Protein AF-A0A7C3EYD2-F1 (afdb_monomer_lite)

Radius of gyration: 27.9 Å; chains: 1; bounding box: 73×37×92 Å

pLDDT: mean 79.34, std 23.7, range [32.38, 98.56]

Secondary structure (DSSP, 8-state):
----------------------------------------PPPPPTT---B----SSHHHHHHHHHHHHHH-TTSEEEEEEEETTEEEEEEEE--SS-EEEE-TT--GGGSTTTTTTT-EEPPHHHHHHHHHHHHHHHHHSTT--TTTT-EEEEEE--GGGGGG---BPPP------

Foldseek 3Di:
DDDDDDDDDDDDDDDDDDDDDDDDDDDDDDDDDDDDPPVPPPDDDFPDFAWFDWDCDDLQVLLQVLVCVVQNPPQKTKGWDDFPPEIEIEIEGEDDAKEKDWPPPDDQVQKPQNVVVVYDHADPVRNVVQVVSQVSSQVSHPPRDVVSPYIYMYIYYHPVCVVVGRITHGRRHPPDD

Structure (mmCIF, N/CA/C/O backbone):
data_AF-A0A7C3EYD2-F1
#
_entry.id   AF-A0A7C3EYD2-F1
#
loop_
_atom_site.group_PDB
_atom_site.id
_atom_site.type_symbol
_atom_site.label_atom_id
_atom_site.label_alt_id
_atom_site.label_comp_id
_atom_site.label_asym_id
_atom_site.label_entity_id
_atom_site.label_seq_id
_atom_site.pdbx_PDB_ins_code
_atom_site.Cartn_x
_atom_site.Cartn_y
_atom_site.Cartn_z
_atom_site.occupancy
_atom_site.B_iso_or_equiv
_atom_site.auth_seq_id
_atom_site.auth_comp_id
_atom_site.auth_asym_id
_atom_site.auth_atom_id
_atom_site.pdbx_PDB_model_num
ATOM 1 N N . MET A 1 1 ? -44.415 -10.319 -62.194 1.00 42.75 1 MET A N 1
ATOM 2 C CA . MET A 1 1 ? -44.366 -11.455 -61.238 1.00 42.75 1 MET A CA 1
ATOM 3 C C . MET A 1 1 ? -44.624 -10.881 -59.835 1.00 42.75 1 MET A C 1
ATOM 5 O O . MET A 1 1 ? -43.776 -10.142 -59.376 1.00 42.75 1 MET A O 1
ATOM 9 N N . ARG A 1 2 ? -45.836 -10.839 -59.237 1.00 40.09 2 ARG A N 1
ATOM 10 C CA . ARG A 1 2 ? -46.619 -11.899 -58.528 1.00 40.09 2 ARG A CA 1
ATOM 11 C C . ARG A 1 2 ? -45.697 -12.835 -57.716 1.00 40.09 2 ARG A C 1
ATOM 13 O O . ARG A 1 2 ? -44.888 -13.482 -58.356 1.00 40.09 2 ARG A O 1
ATOM 20 N N . ARG A 1 3 ? -45.728 -12.988 -56.377 1.00 38.81 3 ARG A N 1
ATOM 21 C CA . ARG A 1 3 ? -46.730 -12.845 -55.280 1.00 38.81 3 ARG A CA 1
ATOM 22 C C . ARG A 1 3 ? -45.983 -12.493 -53.963 1.00 38.81 3 ARG A C 1
ATOM 24 O O . ARG A 1 3 ? -44.921 -13.045 -53.730 1.00 38.81 3 ARG A O 1
ATOM 31 N N . SER A 1 4 ? -46.399 -11.518 -53.146 1.00 46.38 4 SER A N 1
ATOM 32 C CA . SER A 1 4 ? -47.266 -11.663 -51.950 1.00 46.38 4 SER A CA 1
ATOM 33 C C . SER A 1 4 ? -47.126 -12.982 -51.173 1.00 46.38 4 SER A C 1
ATOM 35 O O . SER A 1 4 ? -47.601 -14.007 -51.653 1.00 46.38 4 SER A O 1
ATOM 37 N N . THR A 1 5 ? -46.609 -12.952 -49.935 1.00 47.50 5 THR A N 1
ATOM 38 C CA . THR A 1 5 ? -47.085 -13.835 -48.847 1.00 47.50 5 THR A 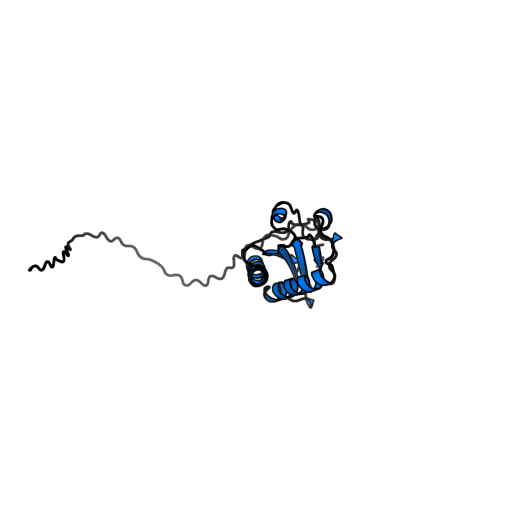CA 1
ATOM 39 C C . THR A 1 5 ? -46.859 -13.189 -47.471 1.00 47.50 5 THR A C 1
ATOM 41 O O . THR A 1 5 ? -45.774 -13.245 -46.905 1.00 47.50 5 THR A O 1
ATOM 44 N N . ARG A 1 6 ? -47.929 -12.600 -46.920 1.00 50.84 6 ARG A N 1
ATOM 45 C CA . ARG A 1 6 ? -48.144 -12.399 -45.475 1.00 50.84 6 ARG A CA 1
ATOM 46 C C . ARG A 1 6 ? -48.476 -13.745 -44.826 1.00 50.84 6 ARG A C 1
ATOM 48 O O . ARG A 1 6 ? -49.322 -14.429 -45.391 1.00 50.84 6 ARG A O 1
ATOM 55 N N . ARG A 1 7 ? -47.975 -14.051 -43.623 1.00 45.97 7 ARG A N 1
ATOM 56 C CA . ARG A 1 7 ? -48.544 -15.016 -42.644 1.00 45.97 7 ARG A CA 1
ATOM 57 C C . ARG A 1 7 ? -47.915 -14.737 -41.269 1.00 45.97 7 ARG A C 1
ATOM 59 O O . ARG A 1 7 ? -46.719 -14.506 -41.238 1.00 45.97 7 ARG A O 1
ATOM 66 N N . LYS A 1 8 ? -48.554 -14.832 -40.104 1.00 38.16 8 LYS A N 1
ATOM 67 C CA . LYS A 1 8 ? -49.921 -14.657 -39.565 1.00 38.16 8 LYS A CA 1
ATOM 68 C C . LYS A 1 8 ? -49.721 -14.879 -38.046 1.00 38.16 8 LYS A C 1
ATOM 70 O O . LYS A 1 8 ? -48.981 -15.788 -37.684 1.00 38.16 8 LYS A O 1
ATOM 75 N N . LEU A 1 9 ? -50.337 -14.058 -37.191 1.00 44.25 9 LEU A N 1
ATOM 76 C CA . LEU A 1 9 ? -50.406 -14.266 -35.735 1.00 44.25 9 LEU A CA 1
ATOM 77 C C . LEU A 1 9 ? -50.974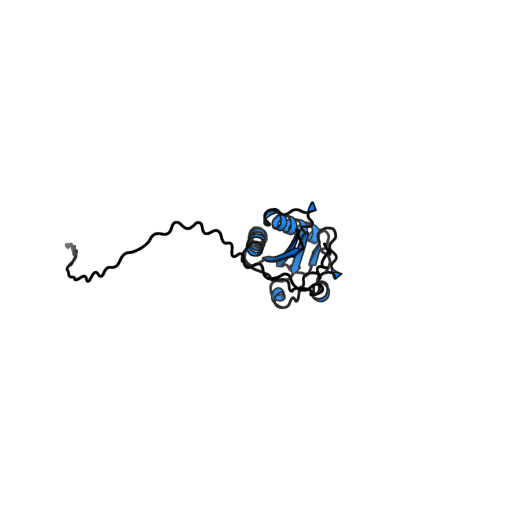 -15.649 -35.390 1.00 44.25 9 LEU A C 1
ATOM 79 O O . LEU A 1 9 ? -51.950 -16.057 -36.018 1.00 44.25 9 LEU A O 1
ATOM 83 N N . ILE A 1 10 ? -50.471 -16.262 -34.315 1.00 49.25 10 ILE A N 1
ATOM 84 C CA . ILE A 1 10 ? -51.274 -17.129 -33.444 1.00 49.25 10 ILE A CA 1
ATOM 85 C C . ILE A 1 10 ? -50.964 -16.764 -31.988 1.00 49.25 10 ILE A C 1
ATOM 87 O O . ILE A 1 10 ? -49.905 -17.075 -31.452 1.00 49.25 10 ILE A O 1
ATOM 91 N N . VAL A 1 11 ? -51.925 -16.069 -31.386 1.00 40.94 11 VAL A N 1
ATOM 92 C CA . VAL A 1 11 ? -52.202 -16.057 -29.950 1.00 40.94 11 VAL A CA 1
ATOM 93 C C . VAL A 1 11 ? -53.040 -17.301 -29.673 1.00 40.94 11 VAL A C 1
ATOM 95 O O . VAL A 1 11 ? -54.019 -17.526 -30.383 1.00 40.94 11 VAL A O 1
ATOM 98 N N . LEU A 1 12 ? -52.706 -18.071 -28.639 1.00 47.50 12 LEU A N 1
ATOM 99 C CA . LEU A 1 12 ? -53.664 -18.954 -27.978 1.00 47.50 12 LEU A CA 1
ATOM 100 C C . LEU A 1 12 ? -53.426 -18.888 -26.471 1.00 47.50 12 LEU A C 1
ATOM 102 O O . LEU A 1 12 ? -52.381 -19.269 -25.952 1.00 47.50 12 LEU A O 1
ATOM 106 N N . ALA A 1 13 ? -54.420 -18.289 -25.828 1.00 43.00 13 ALA A N 1
ATOM 107 C CA . ALA A 1 13 ? -54.658 -18.254 -24.402 1.00 43.00 13 ALA A CA 1
ATOM 108 C C . ALA A 1 13 ? -55.307 -19.569 -23.929 1.00 43.00 13 ALA A C 1
ATOM 110 O O . ALA A 1 13 ? -55.633 -20.422 -24.753 1.00 43.00 13 ALA A O 1
ATOM 111 N N . ALA A 1 14 ? -55.612 -19.593 -22.623 1.00 42.62 14 ALA A N 1
ATOM 112 C CA . ALA A 1 14 ? -56.532 -20.479 -21.896 1.00 42.62 14 ALA A CA 1
ATOM 113 C C . ALA A 1 14 ? -55.869 -21.693 -21.217 1.00 42.62 14 ALA A C 1
ATOM 115 O O . ALA A 1 14 ? -55.075 -22.387 -21.831 1.00 42.62 14 ALA A O 1
ATOM 116 N N . LEU A 1 15 ? -56.177 -22.066 -19.972 1.00 41.88 15 LEU A N 1
ATOM 117 C CA . LEU A 1 15 ? -56.968 -21.493 -18.872 1.00 41.88 15 LEU A CA 1
ATOM 118 C C . LEU A 1 15 ? -56.879 -22.514 -17.719 1.00 41.88 15 LEU A C 1
ATOM 120 O O . LEU A 1 15 ? -56.888 -23.713 -17.979 1.00 41.88 15 LEU A O 1
ATOM 124 N N . GLY A 1 16 ? -56.933 -22.031 -16.476 1.00 35.84 16 GLY A N 1
ATOM 125 C CA . GLY A 1 16 ? -57.398 -22.796 -15.309 1.00 35.84 16 GLY A CA 1
ATOM 126 C C . GLY A 1 16 ? -56.294 -23.466 -14.483 1.00 35.84 16 GLY A C 1
ATOM 127 O O . GLY A 1 16 ? -55.422 -24.126 -15.024 1.00 35.84 16 GLY A O 1
ATOM 128 N N . GLY A 1 17 ? -56.256 -23.355 -13.157 1.00 37.62 17 GLY A N 1
ATOM 129 C CA . GLY A 1 17 ? -57.237 -22.834 -12.205 1.00 37.62 17 GLY A CA 1
ATOM 130 C C . GLY A 1 17 ? -57.131 -23.618 -10.887 1.00 37.62 17 GLY A C 1
ATOM 131 O O . GLY A 1 17 ? -56.738 -24.778 -10.911 1.00 37.62 17 GLY A O 1
ATOM 132 N N . CYS A 1 18 ? -57.524 -22.971 -9.781 1.00 35.56 18 CYS A N 1
ATOM 133 C CA . CYS A 1 18 ? -57.603 -23.453 -8.383 1.00 35.56 18 CYS A CA 1
ATOM 134 C C . CYS A 1 18 ? -56.254 -23.509 -7.634 1.00 35.56 18 CYS A C 1
ATOM 136 O O . CYS A 1 18 ? -55.432 -24.378 -7.880 1.00 35.56 18 CYS A O 1
ATOM 138 N N . ALA A 1 19 ? -55.875 -22.554 -6.776 1.00 47.88 19 ALA A N 1
ATOM 139 C CA . ALA A 1 19 ? -56.541 -21.950 -5.609 1.00 47.88 19 ALA A CA 1
ATOM 140 C C . ALA A 1 19 ? -56.828 -22.949 -4.476 1.00 47.88 19 ALA A C 1
ATOM 142 O O . ALA A 1 19 ? -57.849 -23.626 -4.492 1.00 47.88 19 ALA A O 1
ATOM 143 N N . VAL A 1 20 ? -55.963 -22.946 -3.454 1.00 45.25 20 VAL A N 1
ATOM 144 C CA . VAL A 1 20 ? -56.347 -23.206 -2.060 1.00 45.25 20 VAL A CA 1
ATOM 145 C C . VAL A 1 20 ? -55.616 -22.195 -1.182 1.00 45.25 20 VAL A C 1
ATOM 147 O O . VAL A 1 20 ? -54.389 -22.162 -1.128 1.00 45.25 20 VAL A O 1
ATOM 150 N N . ALA A 1 21 ? -56.403 -21.344 -0.533 1.00 47.03 21 ALA A N 1
ATOM 151 C CA . ALA A 1 21 ? -55.981 -20.421 0.502 1.00 47.03 21 ALA A CA 1
ATOM 152 C C . ALA A 1 21 ? -56.193 -21.073 1.874 1.00 47.03 21 ALA A C 1
ATOM 154 O O . ALA A 1 21 ? -57.284 -21.559 2.156 1.00 47.03 21 ALA A O 1
ATOM 155 N N . VAL A 1 22 ? -55.168 -21.022 2.723 1.00 45.81 22 VAL A N 1
ATOM 156 C CA . VAL A 1 22 ? -55.218 -21.132 4.191 1.00 45.81 22 VAL A CA 1
ATOM 157 C C . VAL A 1 22 ? -54.026 -20.272 4.647 1.00 45.81 22 VAL A C 1
ATOM 159 O O . VAL A 1 22 ? -52.914 -20.523 4.207 1.00 45.81 22 VAL A O 1
ATOM 162 N N . GLY A 1 23 ? -54.115 -19.161 5.372 1.00 37.53 23 GLY A N 1
ATOM 163 C CA . GLY A 1 23 ? -55.089 -18.740 6.364 1.00 37.53 23 GLY A CA 1
ATOM 164 C C . GLY A 1 23 ? -54.504 -18.955 7.760 1.00 37.53 23 GLY A C 1
ATOM 165 O O . GLY A 1 23 ? -54.817 -19.973 8.356 1.00 37.53 23 GLY A O 1
ATOM 166 N N . LEU A 1 24 ? -53.684 -18.029 8.281 1.00 39.88 24 LEU A N 1
ATOM 167 C CA . LEU A 1 24 ? -53.777 -17.589 9.681 1.00 39.88 24 LEU A CA 1
ATOM 168 C C . LEU A 1 24 ? -52.916 -16.349 9.959 1.00 39.88 24 LEU A C 1
ATOM 170 O O . LEU A 1 24 ? -51.768 -16.240 9.539 1.00 39.88 24 LEU A O 1
ATOM 174 N N . ALA A 1 25 ? -53.543 -15.419 10.668 1.00 40.75 25 ALA A N 1
ATOM 175 C CA . ALA A 1 25 ? -53.031 -14.145 11.129 1.00 40.75 25 ALA A CA 1
ATOM 176 C C . ALA A 1 25 ? -52.024 -14.288 12.286 1.00 40.75 25 ALA A C 1
ATOM 178 O O . ALA A 1 25 ? -51.896 -15.365 12.862 1.00 40.75 25 ALA A O 1
ATOM 179 N N . VAL A 1 26 ? -51.436 -13.147 12.677 1.00 38.06 26 VAL A N 1
ATOM 180 C CA . VAL A 1 26 ? -51.342 -12.628 14.061 1.00 38.06 26 VAL A CA 1
ATOM 181 C C . VAL A 1 26 ? -49.974 -11.958 14.338 1.00 38.06 26 VAL A C 1
ATOM 183 O O . VAL A 1 26 ? -48.919 -12.555 14.172 1.00 38.06 26 VAL A O 1
ATOM 186 N N . LEU A 1 27 ? -50.073 -10.713 14.833 1.00 37.78 27 LEU A N 1
ATOM 187 C CA . LEU A 1 27 ? -49.098 -9.875 15.561 1.00 37.78 27 LEU A CA 1
ATOM 188 C C . LEU A 1 27 ? -48.025 -9.086 14.784 1.00 37.78 27 LEU A C 1
ATOM 190 O O . LEU A 1 27 ? -46.965 -9.576 14.414 1.00 37.78 27 LEU A O 1
ATOM 194 N N . LEU A 1 28 ? -48.265 -7.770 14.714 1.00 46.16 28 LEU A N 1
ATOM 195 C CA . LEU A 1 28 ? -47.215 -6.749 14.750 1.00 46.16 28 LEU A CA 1
ATOM 196 C C . LEU A 1 28 ? -46.350 -6.920 16.011 1.00 46.16 28 LEU A C 1
ATOM 198 O O . LEU A 1 28 ? -46.893 -7.108 17.102 1.00 46.16 28 LEU A O 1
ATOM 202 N N . PRO A 1 29 ? -45.046 -6.639 15.894 1.00 38.16 29 PRO A N 1
ATOM 203 C CA . PRO A 1 29 ? -44.422 -5.739 16.852 1.00 38.16 29 PRO A CA 1
ATOM 204 C C . PRO A 1 29 ? -43.712 -4.581 16.144 1.00 38.16 29 PRO A C 1
ATOM 206 O O . PRO A 1 29 ? -42.895 -4.759 15.241 1.00 38.16 29 PRO A O 1
ATOM 209 N N . ARG A 1 30 ? -43.981 -3.365 16.629 1.00 48.81 30 ARG A N 1
ATOM 210 C CA . ARG A 1 30 ? -43.012 -2.268 16.570 1.00 48.81 30 ARG A CA 1
ATOM 211 C C . ARG A 1 30 ? -41.739 -2.739 17.275 1.00 48.81 30 ARG A C 1
ATOM 213 O O . ARG A 1 30 ? -41.791 -3.044 18.461 1.00 48.81 30 ARG A O 1
ATOM 220 N N . GLY A 1 31 ? -40.616 -2.752 16.567 1.00 33.16 31 GLY A N 1
ATOM 221 C CA . GLY A 1 31 ? -39.301 -3.005 17.143 1.00 33.16 31 GLY A CA 1
ATOM 222 C C . GLY A 1 31 ? -38.277 -2.039 16.567 1.00 33.16 31 GLY A C 1
ATOM 223 O O . GLY A 1 31 ? -37.891 -2.156 15.408 1.00 33.16 31 GLY A O 1
ATOM 224 N N . HIS A 1 32 ? -37.834 -1.082 17.382 1.00 48.31 32 HIS A N 1
ATOM 225 C CA . HIS A 1 32 ? -36.489 -0.530 17.250 1.00 48.31 32 HIS A CA 1
ATOM 226 C C . HIS A 1 32 ? -35.490 -1.691 17.329 1.00 48.31 32 HIS A C 1
ATOM 228 O O . HIS A 1 32 ? -35.506 -2.450 18.294 1.00 48.31 32 HIS A O 1
ATOM 234 N N . GLY A 1 33 ? -34.637 -1.820 16.316 1.00 33.97 33 GLY A N 1
ATOM 235 C CA . GLY A 1 33 ? -33.605 -2.849 16.234 1.00 33.97 33 GLY A CA 1
ATOM 236 C C . GLY A 1 33 ? -32.310 -2.257 15.704 1.00 33.97 33 GLY A C 1
ATOM 237 O O . GLY A 1 33 ? -31.951 -2.443 14.547 1.00 33.97 33 GLY A O 1
ATOM 238 N N . GLN A 1 34 ? -31.635 -1.500 16.562 1.00 47.91 34 GLN A N 1
ATOM 239 C CA . GLN A 1 34 ? -30.218 -1.191 16.455 1.00 47.91 34 GLN A CA 1
ATOM 240 C C . GLN A 1 34 ? -29.415 -2.468 16.752 1.00 47.91 34 GLN A C 1
ATOM 242 O O . GLN A 1 34 ? -29.526 -2.997 17.851 1.00 47.91 34 GLN A O 1
ATOM 247 N N . ALA A 1 35 ? -28.622 -2.944 15.791 1.00 34.72 35 ALA A N 1
ATOM 248 C CA . ALA A 1 35 ? -27.383 -3.722 15.964 1.00 34.72 35 ALA A CA 1
ATOM 249 C C . ALA A 1 35 ? -26.866 -4.036 14.543 1.00 34.72 35 ALA A C 1
ATOM 251 O O . ALA A 1 35 ? -27.533 -4.709 13.772 1.00 34.72 35 ALA A O 1
ATOM 252 N N . GLY A 1 36 ? -25.740 -3.509 14.065 1.00 41.75 36 GLY A N 1
ATOM 253 C CA . GLY A 1 36 ? -24.472 -3.494 14.778 1.00 41.75 36 GLY A CA 1
ATOM 254 C C . GLY A 1 36 ? -23.901 -4.909 14.798 1.00 41.75 36 GLY A C 1
ATOM 255 O O . GLY A 1 36 ? -23.898 -5.553 15.835 1.00 41.75 36 GLY A O 1
ATOM 256 N N . SER A 1 37 ? -23.441 -5.409 13.652 1.00 39.56 37 SER A N 1
ATOM 257 C CA . SER A 1 37 ? -22.525 -6.553 13.624 1.00 39.56 37 SER A CA 1
ATOM 258 C C . SER A 1 37 ? -21.425 -6.284 12.604 1.00 39.56 37 SER A C 1
ATOM 260 O O . SER A 1 37 ? -21.241 -6.975 11.606 1.00 39.56 37 SER A O 1
ATOM 262 N N . GLY A 1 38 ? -20.694 -5.195 12.854 1.00 40.03 38 GLY A N 1
ATOM 263 C CA . GLY A 1 38 ? -19.293 -5.161 12.477 1.00 40.03 38 GLY A CA 1
ATOM 264 C C . GLY A 1 38 ? -18.613 -6.207 13.343 1.00 40.03 38 GLY A C 1
ATOM 265 O O . GLY A 1 38 ? -18.371 -5.959 14.521 1.00 40.03 38 GLY A O 1
ATOM 266 N N . SER A 1 39 ? -18.385 -7.393 12.785 1.00 37.50 39 SER A N 1
ATOM 267 C CA . SER A 1 39 ? -17.550 -8.411 13.411 1.00 37.50 39 SER A CA 1
ATOM 268 C C . SER A 1 39 ? -16.116 -7.882 13.407 1.00 37.50 39 SER A C 1
ATOM 270 O O . SER A 1 39 ? -15.316 -8.205 12.532 1.00 37.50 39 SER A O 1
ATOM 272 N N . ALA A 1 40 ? -15.821 -6.977 14.339 1.00 46.53 40 ALA A N 1
ATOM 273 C CA . ALA A 1 40 ? -14.465 -6.616 14.687 1.00 46.53 40 ALA A CA 1
ATOM 274 C C . ALA A 1 40 ? -13.844 -7.882 15.274 1.00 46.53 40 ALA A C 1
ATOM 276 O O . ALA A 1 40 ? -14.275 -8.365 16.322 1.00 46.53 40 ALA A O 1
ATOM 277 N N . LEU A 1 41 ? -12.896 -8.467 14.543 1.00 42.75 41 LEU A N 1
ATOM 278 C CA . LEU A 1 41 ? -12.055 -9.532 15.072 1.00 42.75 41 LEU A CA 1
ATOM 279 C C . LEU A 1 41 ? -11.474 -9.066 16.419 1.00 42.75 41 LEU A C 1
ATOM 281 O O . LEU A 1 41 ? -11.126 -7.885 16.542 1.00 42.75 41 LEU A O 1
ATOM 285 N N . PRO A 1 42 ? -11.408 -9.945 17.436 1.00 48.12 42 PRO A N 1
ATOM 286 C CA . PRO A 1 42 ? -10.798 -9.584 18.706 1.00 48.12 42 PRO A CA 1
ATOM 287 C C . PRO A 1 42 ? -9.362 -9.101 18.457 1.00 48.12 42 PRO A C 1
ATOM 289 O O . PRO A 1 42 ? -8.680 -9.663 17.596 1.00 48.12 42 PRO A O 1
ATOM 292 N N . PRO A 1 43 ? -8.894 -8.065 19.176 1.00 56.47 43 PRO A N 1
ATOM 293 C CA . PRO A 1 43 ? -7.522 -7.605 19.033 1.00 56.47 43 PRO A CA 1
ATOM 294 C C . PRO A 1 43 ? -6.560 -8.751 19.364 1.00 56.47 43 PRO A C 1
ATOM 296 O O . PRO A 1 43 ? -6.754 -9.470 20.349 1.00 56.47 43 PRO A O 1
ATOM 299 N N . SER A 1 44 ? -5.533 -8.921 18.532 1.00 52.28 44 SER A N 1
ATOM 300 C CA . SER A 1 44 ? -4.497 -9.933 18.737 1.00 52.28 44 SER A CA 1
ATOM 301 C C . SER A 1 44 ? -3.807 -9.779 20.104 1.00 52.28 44 SER A C 1
ATOM 303 O O . SER A 1 44 ? -3.658 -8.651 20.589 1.00 52.28 44 SER A O 1
ATOM 305 N N . PRO A 1 45 ? -3.359 -10.886 20.734 1.00 51.75 45 PRO A N 1
ATOM 306 C CA . PRO A 1 45 ? -2.631 -10.835 21.997 1.00 51.75 45 PRO A CA 1
ATOM 307 C C . PRO A 1 45 ? -1.395 -9.923 21.909 1.00 51.75 45 PRO A C 1
ATOM 309 O O . PRO A 1 45 ? -0.717 -9.908 20.874 1.00 51.75 45 PRO A O 1
ATOM 312 N N . PRO A 1 46 ? -1.055 -9.193 22.988 1.00 56.09 46 PRO A N 1
ATOM 313 C CA . PRO A 1 46 ? 0.119 -8.329 23.008 1.00 56.09 46 PRO A CA 1
ATOM 314 C C . PRO A 1 46 ? 1.389 -9.132 22.692 1.00 56.09 46 PRO A C 1
ATOM 316 O O . PRO A 1 46 ? 1.621 -10.199 23.257 1.00 56.09 46 PRO A O 1
ATOM 319 N N . GLY A 1 47 ? 2.207 -8.617 21.772 1.00 58.59 47 GLY A N 1
ATOM 320 C CA . GLY A 1 47 ? 3.460 -9.251 21.338 1.00 58.59 47 GLY A CA 1
ATOM 321 C C . GLY A 1 47 ? 3.366 -10.113 20.072 1.00 58.59 47 GLY A C 1
ATOM 322 O O . GLY A 1 47 ? 4.404 -10.421 19.485 1.00 58.59 47 GLY A O 1
ATOM 323 N N . VAL A 1 48 ? 2.166 -10.457 19.589 1.00 60.62 48 VAL A N 1
ATOM 324 C CA . VAL A 1 48 ? 2.008 -11.207 18.331 1.00 60.62 48 VAL A CA 1
ATOM 325 C C . VAL A 1 48 ? 2.039 -10.251 17.137 1.00 60.62 48 VAL A C 1
ATOM 327 O O . VAL A 1 48 ? 1.264 -9.300 17.060 1.00 60.62 48 VAL A O 1
ATOM 330 N N . ARG A 1 49 ? 2.930 -10.519 16.176 1.00 76.88 49 ARG A N 1
ATOM 331 C CA . ARG A 1 49 ? 2.948 -9.827 14.878 1.00 76.88 49 ARG A CA 1
ATOM 332 C C . ARG A 1 49 ? 1.895 -10.448 13.957 1.00 76.88 49 ARG A C 1
ATOM 334 O O . ARG A 1 49 ? 2.104 -11.535 13.404 1.00 76.88 49 ARG A O 1
ATOM 341 N N . GLU A 1 50 ? 0.757 -9.777 13.812 1.00 86.75 50 GLU A N 1
ATOM 342 C CA . GLU A 1 50 ? -0.339 -10.234 12.953 1.00 86.75 50 GLU A CA 1
ATOM 343 C C . GLU A 1 50 ? 0.043 -10.151 11.470 1.00 86.75 50 GLU A C 1
ATOM 345 O O . GLU A 1 50 ? 0.723 -9.219 11.045 1.00 86.75 50 GLU A O 1
ATOM 350 N N . ALA A 1 51 ? -0.360 -11.144 10.675 1.00 92.44 51 ALA A N 1
ATOM 351 C CA . ALA A 1 51 ? -0.116 -11.130 9.236 1.00 92.44 51 ALA A CA 1
ATOM 352 C C . ALA A 1 51 ? -0.903 -9.998 8.561 1.00 92.44 51 ALA A C 1
ATOM 354 O O . ALA A 1 51 ? -2.047 -9.719 8.920 1.00 92.44 51 ALA A O 1
ATOM 355 N N . MET A 1 52 ? -0.311 -9.357 7.554 1.00 96.12 52 MET A N 1
ATOM 356 C CA . MET A 1 52 ? -1.032 -8.367 6.757 1.00 96.12 52 MET A CA 1
ATOM 357 C C . MET A 1 52 ? -2.108 -9.056 5.912 1.00 96.12 52 MET A C 1
ATOM 359 O O . MET A 1 52 ? -1.808 -9.727 4.928 1.00 96.12 52 MET A O 1
ATOM 363 N N . ALA A 1 53 ? -3.372 -8.882 6.296 1.00 95.00 53 ALA A N 1
ATOM 364 C CA . ALA A 1 53 ? -4.514 -9.401 5.556 1.00 95.00 53 ALA A CA 1
ATOM 365 C C . ALA A 1 53 ? -4.926 -8.425 4.442 1.00 95.00 53 ALA A C 1
ATOM 367 O O . ALA A 1 53 ? -5.689 -7.481 4.669 1.00 95.00 53 ALA A O 1
ATOM 368 N N . PHE A 1 54 ? -4.411 -8.647 3.231 1.00 96.31 54 PHE A N 1
ATOM 369 C CA . PHE A 1 54 ? -4.830 -7.897 2.048 1.00 96.31 54 PHE A CA 1
ATOM 370 C C . PHE A 1 54 ? -6.258 -8.279 1.648 1.00 96.31 54 PHE A C 1
ATOM 372 O O . PHE A 1 54 ? -6.603 -9.459 1.592 1.00 96.31 54 PHE A O 1
ATOM 379 N N . SER A 1 55 ? -7.108 -7.283 1.397 1.00 95.19 55 SER A N 1
ATOM 380 C CA . SER A 1 55 ? -8.539 -7.509 1.178 1.00 95.19 55 SER A CA 1
ATOM 381 C C . SER A 1 55 ? -9.118 -6.580 0.119 1.00 95.19 55 SER A C 1
ATOM 383 O O . SER A 1 55 ? -8.830 -5.387 0.091 1.00 95.19 55 SER A O 1
ATOM 385 N N . SER A 1 56 ? -10.005 -7.128 -0.713 1.00 93.81 56 SER A N 1
ATOM 386 C CA . SER A 1 56 ? -10.814 -6.387 -1.687 1.00 93.81 56 SER A CA 1
ATOM 387 C C . SER A 1 56 ? -12.122 -5.839 -1.101 1.00 93.81 56 SER A C 1
ATOM 389 O O . SER A 1 56 ? -12.932 -5.260 -1.821 1.00 93.81 56 SER A O 1
ATOM 391 N N . ARG A 1 57 ? -12.364 -6.021 0.204 1.00 93.50 57 ARG A N 1
ATOM 392 C CA . ARG A 1 57 ? -13.600 -5.608 0.886 1.00 93.50 57 ARG A CA 1
ATOM 393 C C . ARG A 1 57 ? -13.344 -4.539 1.946 1.00 93.50 57 ARG A C 1
ATOM 395 O O . ARG A 1 57 ? -12.233 -4.384 2.452 1.00 93.50 57 ARG A O 1
ATOM 402 N N . GLY A 1 58 ? -14.412 -3.835 2.323 1.00 92.88 58 GLY A N 1
ATOM 403 C CA . GLY A 1 58 ? -14.379 -2.812 3.368 1.00 92.88 58 GLY A CA 1
ATOM 404 C C . GLY A 1 58 ? -13.418 -1.668 3.040 1.00 92.88 58 GLY A C 1
ATOM 405 O O . GLY A 1 58 ? -13.162 -1.373 1.876 1.00 92.88 58 GLY A O 1
ATOM 406 N N . ALA A 1 59 ? -12.864 -1.033 4.074 1.00 92.81 59 ALA A N 1
ATOM 407 C CA . ALA A 1 59 ? -11.949 0.095 3.902 1.00 92.81 59 ALA A CA 1
ATOM 408 C C . ALA A 1 59 ? -10.650 -0.283 3.159 1.00 92.81 59 ALA A C 1
ATOM 410 O O . ALA A 1 59 ? -10.128 0.533 2.408 1.00 92.81 59 ALA A O 1
ATOM 411 N N . ALA A 1 60 ? -10.166 -1.523 3.302 1.00 96.44 60 ALA A N 1
ATOM 412 C CA . ALA A 1 60 ? -9.032 -2.029 2.525 1.00 96.44 60 ALA A CA 1
ATOM 413 C C . ALA A 1 60 ? -9.348 -2.073 1.025 1.00 96.44 60 ALA A C 1
ATOM 415 O O . ALA A 1 60 ? -8.592 -1.536 0.219 1.00 96.44 60 ALA A O 1
ATOM 416 N N . GLY A 1 61 ? -10.516 -2.610 0.665 1.00 97.19 61 GLY A N 1
ATOM 417 C CA . GLY A 1 61 ? -10.997 -2.620 -0.714 1.00 97.19 61 GLY A CA 1
ATOM 418 C C . GLY A 1 61 ? -11.150 -1.221 -1.310 1.00 97.19 61 GLY A C 1
ATOM 419 O O . GLY A 1 61 ? -10.776 -1.013 -2.457 1.00 97.19 61 GLY A O 1
ATOM 420 N N . LEU A 1 62 ? -11.632 -0.245 -0.530 1.00 97.25 62 LEU A N 1
ATOM 421 C CA . LEU A 1 62 ? -11.738 1.150 -0.980 1.00 97.25 62 LEU A CA 1
ATOM 422 C C . LEU A 1 62 ? -10.367 1.772 -1.277 1.00 97.25 62 LEU A C 1
ATOM 424 O O . LEU A 1 62 ? -10.209 2.446 -2.292 1.00 97.25 62 LEU A O 1
ATOM 428 N N . VAL A 1 63 ? -9.370 1.524 -0.422 1.00 98.31 63 VAL A N 1
ATOM 429 C CA . VAL A 1 63 ? -7.993 1.990 -0.646 1.00 98.31 63 VAL A CA 1
ATOM 430 C C . VAL A 1 63 ? -7.383 1.328 -1.880 1.00 98.31 63 VAL A C 1
ATOM 432 O O . VAL A 1 63 ? -6.802 2.022 -2.712 1.00 98.31 63 VAL A O 1
ATOM 435 N N . ALA A 1 64 ? -7.534 0.007 -2.018 1.00 98.44 64 ALA A N 1
ATOM 436 C CA . ALA A 1 64 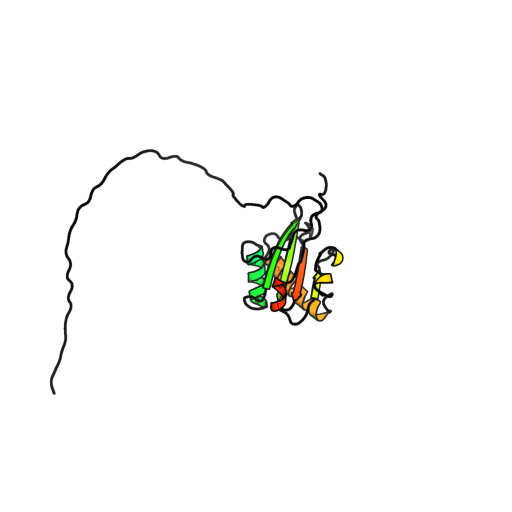? -7.051 -0.727 -3.184 1.00 98.44 64 ALA A CA 1
ATOM 437 C C . ALA A 1 64 ? -7.695 -0.194 -4.474 1.00 98.44 64 ALA A C 1
ATOM 439 O O . ALA A 1 64 ? -6.976 0.193 -5.389 1.00 98.44 64 ALA A O 1
ATOM 440 N N . ALA A 1 65 ? -9.023 -0.051 -4.504 1.00 98.19 65 ALA A N 1
ATOM 441 C CA . ALA A 1 65 ? -9.751 0.477 -5.656 1.00 98.19 65 ALA A CA 1
ATOM 442 C C . ALA A 1 65 ? -9.318 1.906 -6.024 1.00 98.19 65 ALA A C 1
ATOM 444 O O . ALA A 1 65 ? -9.167 2.223 -7.201 1.00 98.19 65 ALA A O 1
ATOM 445 N N . ALA A 1 66 ? -9.072 2.774 -5.037 1.00 98.44 66 ALA A N 1
ATOM 446 C CA . ALA A 1 66 ? -8.579 4.127 -5.291 1.00 98.44 66 ALA A CA 1
ATOM 447 C C . ALA A 1 66 ? -7.177 4.132 -5.922 1.00 98.44 66 ALA A C 1
ATOM 449 O O . ALA A 1 66 ? -6.896 4.954 -6.792 1.00 98.44 66 ALA A O 1
ATOM 450 N N . LEU A 1 67 ? -6.303 3.210 -5.510 1.00 98.56 67 LEU A N 1
ATOM 451 C CA . LEU A 1 67 ? -4.984 3.040 -6.118 1.00 98.56 67 LEU A CA 1
ATOM 452 C C . LEU A 1 67 ? -5.064 2.446 -7.521 1.00 98.56 67 LEU A C 1
ATOM 454 O O . LEU A 1 67 ? -4.332 2.891 -8.399 1.00 98.56 67 LEU A O 1
ATOM 458 N N . GLU A 1 68 ? -5.967 1.499 -7.765 1.00 98.56 68 GLU A N 1
ATOM 459 C CA . GLU A 1 68 ? -6.174 0.910 -9.093 1.00 98.56 68 GLU A CA 1
ATOM 460 C C . GLU A 1 68 ? -6.595 1.948 -10.146 1.00 98.56 68 GLU A C 1
ATOM 462 O O . GLU A 1 68 ? -6.283 1.778 -11.323 1.00 98.56 68 GLU A O 1
ATOM 467 N N . LEU A 1 69 ? -7.219 3.065 -9.748 1.00 98.06 69 LEU A N 1
ATOM 468 C CA . LEU A 1 69 ? -7.472 4.198 -10.652 1.00 98.06 69 LEU A CA 1
ATOM 469 C C . LEU A 1 69 ? -6.184 4.884 -11.140 1.00 98.06 69 LEU A C 1
ATOM 471 O O . LEU A 1 69 ? -6.208 5.575 -12.155 1.00 98.06 69 LEU A O 1
ATOM 475 N N . VAL A 1 70 ? -5.076 4.717 -10.417 1.00 97.31 70 VAL A N 1
ATOM 476 C CA . VAL A 1 70 ? -3.765 5.295 -10.740 1.00 97.31 70 VAL A CA 1
ATOM 477 C C . VAL A 1 70 ? -2.875 4.286 -11.459 1.00 97.31 70 VAL A C 1
ATOM 479 O O . VAL A 1 70 ? -2.197 4.652 -12.415 1.00 97.31 70 VAL A O 1
ATOM 482 N N . VAL A 1 71 ? -2.863 3.030 -11.005 1.00 97.31 71 VAL A N 1
ATOM 483 C CA . VAL A 1 71 ? -1.898 2.011 -11.466 1.00 97.31 71 VAL A CA 1
ATOM 484 C C . VAL A 1 71 ? -2.502 0.921 -12.353 1.00 97.31 71 VAL A C 1
ATOM 486 O O . VAL A 1 71 ? -1.772 0.084 -12.873 1.00 97.31 71 VAL A O 1
ATOM 489 N N . GLY A 1 72 ? -3.820 0.933 -12.556 1.00 97.56 72 GLY A N 1
ATOM 490 C CA . GLY A 1 72 ? -4.550 -0.083 -13.309 1.00 97.56 72 GLY A CA 1
ATOM 491 C C . GLY A 1 72 ? -5.183 -1.159 -12.422 1.00 97.56 72 GLY A C 1
ATOM 492 O O . GLY A 1 72 ? -4.753 -1.422 -11.297 1.00 97.56 72 GLY A O 1
ATOM 493 N N . GLN A 1 73 ? -6.231 -1.800 -12.946 1.00 97.00 73 GLN A N 1
ATOM 494 C CA . GLN A 1 73 ? -6.987 -2.831 -12.229 1.00 97.00 73 GLN A CA 1
ATOM 495 C C . GLN A 1 73 ? -6.137 -4.067 -11.919 1.00 97.00 73 GLN A C 1
ATOM 497 O O . GLN A 1 73 ? -5.439 -4.592 -12.784 1.00 97.00 73 GLN A O 1
ATOM 502 N N . GLY A 1 74 ? -6.226 -4.568 -10.687 1.00 96.19 74 GLY A N 1
ATOM 503 C CA . GLY A 1 74 ? -5.460 -5.715 -10.211 1.00 96.19 74 GLY A CA 1
ATOM 504 C C . GLY A 1 74 ? -3.979 -5.427 -9.954 1.00 96.19 74 GLY A C 1
ATOM 505 O O . GLY A 1 74 ? -3.235 -6.367 -9.681 1.00 96.19 74 GLY A O 1
ATOM 506 N N . HIS A 1 75 ? -3.538 -4.168 -10.044 1.00 98.06 75 HIS A N 1
ATOM 507 C CA . HIS A 1 75 ? -2.155 -3.751 -9.781 1.00 98.06 75 HIS A CA 1
ATOM 508 C C . HIS A 1 75 ? -1.981 -3.077 -8.413 1.00 98.06 75 HIS A C 1
ATOM 510 O O . HIS A 1 75 ? -0.904 -2.560 -8.116 1.00 98.06 75 HIS A O 1
ATOM 516 N N . ALA A 1 76 ? -3.001 -3.126 -7.550 1.00 98.56 76 ALA A N 1
ATOM 517 C CA . ALA A 1 76 ? -2.889 -2.712 -6.159 1.00 98.56 76 ALA A CA 1
ATOM 518 C C . ALA A 1 76 ? -3.675 -3.630 -5.213 1.00 98.56 76 ALA A C 1
ATOM 520 O O . ALA A 1 76 ? -4.727 -4.162 -5.555 1.00 98.56 76 ALA A O 1
ATOM 521 N N . GLN A 1 77 ? -3.179 -3.771 -3.988 1.00 98.50 77 GLN A N 1
ATOM 522 C CA . GLN A 1 77 ? -3.91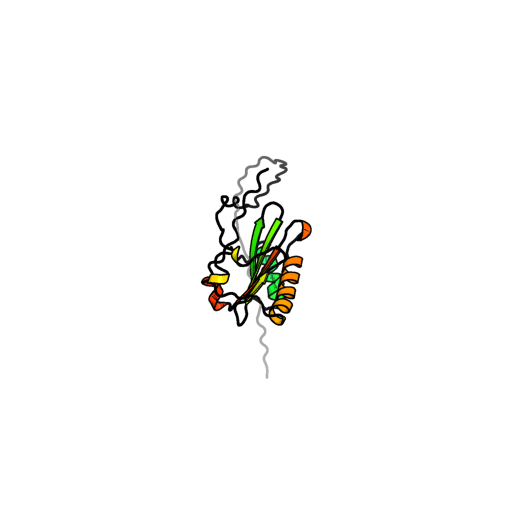0 -4.348 -2.864 1.00 98.50 77 GLN A CA 1
ATOM 523 C C . GLN A 1 77 ? -3.600 -3.565 -1.589 1.00 98.50 77 GLN A C 1
ATOM 525 O O . GLN A 1 77 ? -2.544 -2.942 -1.464 1.00 98.50 77 GLN A O 1
ATOM 530 N N . ALA A 1 78 ? -4.517 -3.592 -0.628 1.00 98.44 78 ALA A N 1
ATOM 531 C CA . ALA A 1 78 ? -4.333 -2.899 0.637 1.00 98.44 78 ALA A CA 1
ATOM 532 C C . ALA A 1 78 ? -4.696 -3.789 1.823 1.00 98.44 78 ALA A C 1
ATOM 534 O O . ALA A 1 78 ? -5.580 -4.643 1.738 1.00 98.44 78 ALA A O 1
ATOM 535 N N . ALA A 1 79 ? -4.004 -3.559 2.932 1.00 97.94 79 ALA A N 1
ATOM 536 C CA . ALA A 1 79 ? -4.271 -4.149 4.230 1.00 97.94 79 ALA A CA 1
ATOM 537 C C . ALA A 1 79 ? -4.357 -3.023 5.265 1.00 97.94 79 ALA A C 1
ATOM 539 O O . ALA A 1 79 ? -3.596 -2.055 5.209 1.00 97.94 79 ALA A O 1
ATOM 540 N N . LEU A 1 80 ? -5.293 -3.136 6.204 1.00 95.50 80 LEU A N 1
ATOM 541 C CA . LEU A 1 80 ? -5.511 -2.150 7.261 1.00 95.50 80 LEU A CA 1
ATOM 542 C C . LEU A 1 80 ? -5.351 -2.824 8.618 1.00 95.50 80 LEU A C 1
ATOM 544 O O . LEU A 1 80 ? -5.802 -3.952 8.805 1.00 95.50 80 LEU A O 1
ATOM 548 N N . TRP A 1 81 ? -4.772 -2.095 9.565 1.00 92.94 81 TRP A N 1
ATOM 549 C CA . TRP A 1 81 ? -4.562 -2.560 10.927 1.00 92.94 81 TRP A CA 1
ATOM 550 C C . TRP A 1 81 ? -4.980 -1.499 11.943 1.00 92.94 81 TRP A C 1
ATOM 552 O O . TRP A 1 81 ? -4.434 -0.392 11.917 1.00 92.94 81 TRP A O 1
ATOM 562 N N . PRO A 1 82 ? -5.962 -1.775 12.815 1.00 90.19 82 PRO A N 1
ATOM 563 C CA . PRO A 1 82 ? -6.282 -0.876 13.915 1.00 90.19 82 PRO A CA 1
ATOM 564 C C . PRO A 1 82 ? -5.164 -0.898 14.969 1.00 90.19 82 PRO A C 1
ATOM 566 O O . PRO A 1 82 ? -4.695 -1.958 15.374 1.00 90.19 82 PRO A O 1
ATOM 569 N N . VAL A 1 83 ? -4.756 0.280 15.440 1.00 86.88 83 VAL A N 1
ATOM 570 C CA . VAL A 1 83 ? -3.733 0.461 16.480 1.00 86.88 83 VAL A CA 1
ATOM 571 C C . VAL A 1 83 ? -4.275 1.446 17.512 1.00 86.88 83 VAL A C 1
ATOM 573 O O . VAL A 1 83 ? -4.157 2.658 17.351 1.00 86.88 83 VAL A O 1
ATOM 576 N N . GLY A 1 84 ? -4.923 0.940 18.565 1.00 85.50 84 GLY A N 1
ATOM 577 C CA . GLY A 1 84 ? -5.635 1.789 19.526 1.00 85.50 84 GLY A CA 1
ATOM 578 C C . GLY A 1 84 ? -6.727 2.616 18.835 1.00 85.50 84 GLY A C 1
ATOM 579 O O . GLY A 1 84 ? -7.616 2.056 18.200 1.00 85.50 84 GLY A O 1
ATOM 580 N N . ASN A 1 85 ? -6.632 3.946 18.930 1.00 85.50 85 ASN A N 1
ATOM 581 C CA . ASN A 1 85 ? -7.527 4.884 18.234 1.00 85.50 85 ASN A CA 1
ATOM 582 C C . ASN A 1 85 ? -7.027 5.276 16.832 1.00 85.50 85 ASN A C 1
ATOM 584 O O . ASN A 1 85 ? -7.623 6.133 16.182 1.00 85.50 85 ASN A O 1
ATOM 588 N N . SER A 1 86 ? -5.923 4.689 16.384 1.00 89.69 86 SER A N 1
ATOM 589 C CA . SER A 1 86 ? -5.275 4.971 15.109 1.00 89.69 86 SER A CA 1
ATOM 590 C C . SER A 1 86 ? -5.438 3.798 14.145 1.00 89.69 86 SER A C 1
ATOM 592 O O . SER A 1 86 ? -5.902 2.711 14.503 1.00 89.69 86 SER A O 1
ATOM 594 N N . ARG A 1 87 ? -5.018 3.994 12.898 1.00 91.44 87 ARG A N 1
ATOM 595 C CA . ARG A 1 87 ? -5.005 2.960 11.868 1.00 91.44 87 ARG A CA 1
ATOM 596 C C . ARG A 1 87 ? -3.744 3.023 11.033 1.00 91.44 87 ARG A C 1
ATOM 598 O O . ARG A 1 87 ? -3.362 4.075 10.527 1.00 91.44 87 ARG A O 1
ATOM 605 N N . TRP A 1 88 ? -3.141 1.867 10.822 1.00 94.81 88 TRP A N 1
ATOM 606 C CA . TRP A 1 88 ? -2.056 1.710 9.872 1.00 94.81 88 TRP A CA 1
ATOM 607 C C . TRP A 1 88 ? -2.576 1.089 8.585 1.00 94.81 88 TRP A C 1
ATOM 609 O O . TRP A 1 88 ? -3.457 0.229 8.592 1.00 94.81 88 TRP A O 1
ATOM 619 N N . VAL A 1 89 ? -2.050 1.571 7.471 1.00 97.31 89 VAL A N 1
ATOM 620 C CA . VAL A 1 89 ? -2.438 1.174 6.123 1.00 97.31 89 VAL A CA 1
ATOM 621 C C . VAL A 1 89 ? -1.183 0.689 5.422 1.00 97.31 89 VAL A C 1
ATOM 623 O O . VAL A 1 89 ? -0.195 1.411 5.350 1.00 97.31 89 VAL A O 1
ATOM 626 N N . CYS A 1 90 ? -1.215 -0.524 4.894 1.00 98.19 90 CYS A N 1
ATOM 627 C CA . CYS A 1 90 ? -0.202 -1.019 3.980 1.00 98.19 90 CYS A CA 1
ATOM 628 C C . CYS A 1 90 ? -0.834 -1.058 2.602 1.00 98.19 90 CYS A C 1
ATOM 630 O O . CYS A 1 90 ? -1.863 -1.708 2.412 1.00 98.19 90 CYS A O 1
ATOM 632 N N . VAL A 1 91 ? -0.211 -0.385 1.644 1.00 98.56 91 VAL A N 1
ATOM 633 C CA . VAL A 1 91 ? -0.578 -0.495 0.236 1.00 98.56 91 VAL A CA 1
ATOM 634 C C . VAL A 1 91 ? 0.540 -1.201 -0.503 1.00 98.56 91 VAL A C 1
ATOM 636 O O . VAL A 1 91 ? 1.709 -0.883 -0.309 1.00 98.56 91 VAL A O 1
ATOM 639 N N . MET A 1 92 ? 0.181 -2.184 -1.316 1.00 98.50 92 MET A N 1
ATOM 640 C CA . MET A 1 92 ? 1.109 -2.923 -2.156 1.00 98.50 92 MET A CA 1
ATOM 641 C C . MET A 1 92 ? 0.718 -2.711 -3.609 1.00 98.50 92 MET A C 1
ATOM 643 O O . MET A 1 92 ? -0.430 -2.944 -3.981 1.00 98.50 92 MET A O 1
ATOM 647 N N . VAL A 1 93 ? 1.669 -2.232 -4.399 1.00 98.50 93 VAL A N 1
ATOM 648 C CA . VAL A 1 93 ? 1.484 -1.830 -5.791 1.00 98.50 93 VAL A CA 1
ATOM 649 C C . VAL A 1 93 ? 2.436 -2.622 -6.679 1.00 98.50 93 VAL A C 1
ATOM 651 O O . VAL A 1 93 ? 3.556 -2.945 -6.277 1.00 98.50 93 VAL A O 1
ATOM 654 N N . ASP A 1 94 ? 1.984 -2.957 -7.881 1.00 98.31 94 ASP A N 1
ATOM 655 C CA . ASP A 1 94 ? 2.793 -3.701 -8.841 1.00 98.31 94 ASP A CA 1
ATOM 656 C C . ASP A 1 94 ? 3.900 -2.814 -9.421 1.00 98.31 94 ASP A C 1
ATOM 658 O O . ASP A 1 94 ? 3.695 -1.634 -9.712 1.00 98.31 94 ASP A O 1
ATOM 662 N N . GLY A 1 95 ? 5.091 -3.377 -9.591 1.00 95.62 95 GLY A N 1
ATOM 663 C CA . GLY A 1 95 ? 6.227 -2.658 -10.149 1.00 95.62 95 GLY A CA 1
ATOM 664 C C . GLY A 1 95 ? 7.448 -3.544 -10.347 1.00 95.62 95 GLY A C 1
ATOM 665 O O . GLY A 1 95 ? 7.562 -4.619 -9.771 1.00 95.62 95 GLY A O 1
ATOM 666 N N . ALA A 1 96 ? 8.392 -3.075 -11.162 1.00 90.50 96 ALA A N 1
ATOM 667 C CA . ALA A 1 96 ? 9.535 -3.869 -11.622 1.00 90.50 96 ALA A CA 1
ATOM 668 C C . ALA A 1 96 ? 10.584 -4.204 -10.541 1.00 90.50 96 ALA A C 1
ATOM 670 O O . ALA A 1 96 ? 11.513 -4.964 -10.800 1.00 90.50 96 ALA A O 1
ATOM 671 N N . GLY A 1 97 ? 10.476 -3.638 -9.339 1.00 92.50 97 GLY A N 1
ATOM 672 C CA . GLY A 1 97 ? 11.438 -3.847 -8.262 1.00 92.50 97 GLY A CA 1
ATOM 673 C C . GLY A 1 97 ? 10.775 -3.826 -6.896 1.00 92.50 97 GLY A C 1
ATOM 674 O O . GLY A 1 97 ? 9.623 -3.421 -6.773 1.00 92.50 97 GLY A O 1
ATOM 675 N N . LYS A 1 98 ? 11.523 -4.256 -5.878 1.00 97.00 98 LYS A N 1
ATOM 676 C CA . LYS A 1 98 ? 11.063 -4.308 -4.489 1.00 97.00 98 LYS A CA 1
ATOM 677 C C . LYS A 1 98 ? 11.532 -3.101 -3.704 1.00 97.00 98 LYS A C 1
ATOM 679 O O . LYS A 1 98 ? 12.697 -3.034 -3.303 1.00 97.00 98 LYS A O 1
ATOM 684 N N . PHE A 1 99 ? 10.625 -2.172 -3.448 1.00 97.38 99 PHE A N 1
ATOM 685 C CA . PHE A 1 99 ? 10.927 -1.028 -2.607 1.00 97.38 99 PHE A CA 1
ATOM 686 C C . PHE A 1 99 ? 9.820 -0.687 -1.625 1.00 97.38 99 PHE A C 1
ATOM 688 O O . PHE A 1 99 ? 8.649 -0.992 -1.845 1.00 97.38 99 PHE A O 1
ATOM 695 N N . TYR A 1 100 ? 10.219 -0.058 -0.527 1.00 98.19 100 TYR A N 1
ATOM 696 C CA . TYR A 1 100 ? 9.317 0.456 0.484 1.00 98.19 100 TYR A CA 1
ATOM 697 C C . TYR A 1 100 ? 9.488 1.960 0.653 1.00 98.19 100 TYR A C 1
ATOM 699 O O . TYR A 1 100 ? 10.583 2.504 0.499 1.00 98.19 100 TYR A O 1
ATOM 707 N N . ASP A 1 101 ? 8.400 2.614 1.031 1.00 97.81 101 ASP A N 1
ATOM 708 C CA . ASP A 1 101 ? 8.408 3.986 1.513 1.00 97.81 101 ASP A CA 1
ATOM 709 C C . ASP A 1 101 ? 7.494 4.095 2.737 1.00 97.81 101 ASP A C 1
ATOM 711 O O . ASP A 1 101 ? 6.351 3.632 2.736 1.00 97.81 101 ASP A O 1
ATOM 715 N N . LEU A 1 102 ? 8.020 4.676 3.809 1.00 95.88 102 LEU A N 1
ATOM 716 C CA . LEU A 1 102 ? 7.429 4.639 5.145 1.00 95.88 102 LEU A CA 1
ATOM 717 C C . LEU A 1 102 ? 6.976 6.036 5.567 1.00 95.88 102 LEU A C 1
ATOM 719 O O . LEU A 1 102 ? 7.670 7.017 5.313 1.00 95.88 102 LEU A O 1
ATOM 723 N N . ASP A 1 103 ? 5.818 6.134 6.220 1.00 94.31 103 ASP A N 1
ATOM 724 C CA . ASP A 1 103 ? 5.421 7.378 6.880 1.00 94.31 103 ASP A CA 1
ATOM 725 C C . ASP A 1 103 ? 6.344 7.728 8.054 1.00 94.31 103 ASP A C 1
ATOM 727 O O . ASP A 1 103 ? 7.023 6.880 8.641 1.00 94.31 103 ASP A O 1
ATOM 731 N N . LEU A 1 104 ? 6.322 9.007 8.436 1.00 87.50 104 LEU A N 1
ATOM 732 C CA . LEU A 1 104 ? 7.114 9.524 9.544 1.00 87.50 104 LEU A CA 1
ATOM 733 C C . LEU A 1 104 ? 6.868 8.732 10.841 1.00 87.50 104 LEU A C 1
ATOM 735 O O . LEU A 1 104 ? 5.727 8.542 11.280 1.00 87.50 104 LEU A O 1
ATOM 739 N N . GLY A 1 105 ? 7.966 8.324 11.478 1.00 85.19 105 GLY A N 1
ATOM 740 C CA . GLY A 1 105 ? 7.961 7.578 12.738 1.00 85.19 105 GLY A CA 1
ATOM 741 C C . GLY A 1 105 ? 7.816 6.063 12.580 1.00 85.19 105 GLY A C 1
ATOM 742 O O . GLY A 1 105 ? 7.849 5.354 13.581 1.00 85.19 105 GLY A O 1
ATOM 743 N N . MET A 1 106 ? 7.682 5.549 11.355 1.00 91.62 106 MET A N 1
ATOM 744 C CA . MET A 1 106 ? 7.747 4.112 11.092 1.00 91.62 106 MET A CA 1
ATOM 745 C C . MET A 1 106 ? 9.197 3.683 10.832 1.00 91.62 106 MET A C 1
ATOM 747 O O . MET A 1 106 ? 9.974 4.414 10.221 1.00 91.62 106 MET A O 1
ATOM 751 N N . SER A 1 107 ? 9.549 2.473 11.264 1.00 92.69 107 SER A N 1
ATOM 752 C CA . SER A 1 107 ? 10.835 1.836 10.965 1.00 92.69 107 SER A CA 1
ATOM 753 C C . SER A 1 107 ? 10.607 0.542 10.195 1.00 92.69 107 SER A C 1
ATOM 755 O O . SER A 1 107 ? 9.681 -0.203 10.516 1.00 92.69 107 SER A O 1
ATOM 757 N N . ALA A 1 108 ? 11.458 0.258 9.207 1.00 93.62 108 ALA A N 1
ATOM 758 C CA . ALA A 1 108 ? 11.374 -0.960 8.405 1.00 93.62 108 ALA A CA 1
ATOM 759 C C . ALA A 1 108 ? 11.539 -2.228 9.261 1.00 93.62 108 ALA A C 1
ATOM 761 O O . ALA A 1 108 ? 10.801 -3.191 9.069 1.00 93.62 108 ALA A O 1
ATOM 762 N N . ASP A 1 109 ? 12.419 -2.190 10.266 1.00 92.44 109 ASP A N 1
ATOM 763 C CA . ASP A 1 109 ? 12.711 -3.326 11.157 1.00 92.44 109 ASP A CA 1
ATOM 764 C C . ASP A 1 109 ? 11.507 -3.744 12.019 1.00 92.44 109 ASP A C 1
ATOM 766 O O . ASP A 1 109 ? 11.422 -4.870 12.524 1.00 92.44 109 ASP A O 1
ATOM 770 N N . ALA A 1 110 ? 10.536 -2.841 12.185 1.00 90.69 110 ALA A N 1
ATOM 771 C CA . ALA A 1 110 ? 9.308 -3.136 12.907 1.00 90.69 110 ALA A CA 1
ATOM 772 C C . ALA A 1 110 ? 8.425 -4.142 12.141 1.00 90.69 110 ALA A C 1
ATOM 774 O O . ALA A 1 110 ? 7.713 -4.934 12.765 1.00 90.69 110 ALA A O 1
ATOM 775 N N . PHE A 1 111 ? 8.488 -4.143 10.805 1.00 92.88 111 PHE A N 1
ATOM 776 C CA . PHE A 1 111 ? 7.659 -4.965 9.923 1.00 92.88 111 PHE A CA 1
ATOM 777 C C . PHE A 1 111 ? 8.369 -6.282 9.596 1.00 92.88 111 PHE A C 1
ATOM 779 O O . PHE A 1 111 ? 9.246 -6.340 8.734 1.00 92.88 111 PHE A O 1
ATOM 786 N N . ALA A 1 112 ? 7.980 -7.368 10.274 1.00 92.25 112 ALA A N 1
ATOM 787 C CA . ALA A 1 112 ? 8.518 -8.692 9.944 1.00 92.25 112 ALA A CA 1
ATOM 788 C C . ALA A 1 112 ? 8.174 -9.071 8.494 1.00 92.25 112 ALA A C 1
ATOM 790 O O . ALA A 1 112 ? 7.082 -8.764 8.007 1.00 92.25 112 ALA A O 1
ATOM 791 N N . GLY A 1 113 ? 9.121 -9.724 7.819 1.00 92.25 113 GLY A N 1
ATOM 792 C CA . GLY A 1 113 ? 9.014 -10.087 6.409 1.00 92.25 113 GLY A CA 1
ATOM 793 C C . GLY A 1 113 ? 9.334 -8.960 5.420 1.00 92.25 113 GLY A C 1
ATOM 794 O O . GLY A 1 113 ? 9.456 -9.244 4.232 1.00 92.25 113 GLY A O 1
ATOM 795 N N . LEU A 1 114 ? 9.497 -7.699 5.856 1.00 95.94 114 LEU A N 1
ATOM 796 C CA . LEU A 1 114 ? 9.780 -6.588 4.937 1.00 95.94 114 LEU A CA 1
ATOM 797 C C . LEU A 1 114 ? 11.195 -6.680 4.350 1.00 95.94 114 LEU A C 1
ATOM 799 O O . LEU A 1 114 ? 11.363 -6.799 3.139 1.00 95.94 114 LEU A O 1
ATOM 803 N N . LEU A 1 115 ? 12.221 -6.662 5.203 1.00 95.25 115 LEU A N 1
ATOM 804 C CA . LEU A 1 115 ? 13.613 -6.749 4.746 1.00 95.25 115 LEU A CA 1
ATOM 805 C C . LEU A 1 115 ? 13.956 -8.154 4.231 1.00 95.25 115 LEU A C 1
ATOM 807 O O . LEU A 1 115 ? 14.616 -8.290 3.205 1.00 95.25 115 LEU A O 1
ATOM 811 N N . GLU A 1 116 ? 13.434 -9.194 4.886 1.00 92.12 116 GLU A N 1
ATOM 812 C CA . GLU A 1 116 ? 13.556 -10.598 4.455 1.00 92.12 116 GLU A CA 1
ATOM 813 C C . GLU A 1 116 ? 12.924 -10.833 3.076 1.00 92.12 116 GLU A C 1
ATOM 815 O O . GLU A 1 116 ? 13.450 -11.594 2.269 1.00 92.12 116 GLU A O 1
ATOM 820 N N . GLY A 1 117 ? 11.832 -10.125 2.769 1.00 92.62 117 GLY A N 1
ATOM 821 C CA . GLY A 1 117 ? 11.195 -10.127 1.453 1.00 92.62 117 GLY A CA 1
ATOM 822 C C . GLY A 1 117 ? 12.028 -9.453 0.357 1.00 92.62 117 GLY A C 1
ATOM 823 O O . GLY A 1 117 ? 11.621 -9.472 -0.807 1.00 92.62 117 GLY A O 1
ATOM 824 N N . GLY A 1 118 ? 13.182 -8.871 0.703 1.00 95.88 118 GLY A N 1
ATOM 825 C CA . GLY A 1 118 ? 14.114 -8.224 -0.217 1.00 95.88 118 GLY A CA 1
ATOM 826 C C . GLY A 1 118 ? 13.751 -6.782 -0.565 1.00 95.88 118 GLY A C 1
ATOM 827 O O . GLY A 1 118 ? 14.280 -6.246 -1.540 1.00 95.88 118 GLY A O 1
ATOM 828 N N . PHE A 1 119 ? 12.848 -6.151 0.191 1.00 97.94 119 PHE A N 1
ATOM 829 C CA . PHE A 1 119 ? 12.493 -4.756 -0.037 1.00 97.94 119 PHE A CA 1
ATOM 830 C C . PHE A 1 119 ? 13.616 -3.822 0.413 1.00 97.94 119 PHE A C 1
ATOM 832 O O . PHE A 1 119 ? 14.209 -3.991 1.477 1.00 97.94 119 PHE A O 1
ATOM 839 N N . LYS A 1 120 ? 13.873 -2.799 -0.399 1.00 97.50 120 LYS A N 1
ATOM 840 C CA . LYS A 1 120 ? 14.852 -1.744 -0.113 1.00 97.50 120 LYS A CA 1
ATOM 841 C C . LYS A 1 120 ? 14.149 -0.392 0.032 1.00 97.50 120 LYS A C 1
ATOM 843 O O . LYS A 1 120 ? 13.062 -0.232 -0.519 1.00 97.50 120 LYS A O 1
ATOM 848 N N . PRO A 1 121 ? 14.737 0.596 0.724 1.00 97.62 121 PRO A N 1
ATOM 849 C CA . PRO A 1 121 ? 14.209 1.954 0.682 1.00 97.62 121 PRO A CA 1
ATOM 850 C C . PRO A 1 121 ? 14.035 2.424 -0.767 1.00 97.62 121 PRO A C 1
ATOM 852 O O . PRO A 1 121 ? 14.877 2.134 -1.623 1.00 97.62 121 PRO A O 1
ATOM 855 N N . ALA A 1 122 ? 12.954 3.147 -1.044 1.00 96.12 122 ALA A N 1
ATOM 856 C CA . ALA A 1 122 ? 12.742 3.747 -2.350 1.00 96.12 122 ALA A CA 1
ATOM 857 C C . ALA A 1 122 ? 13.884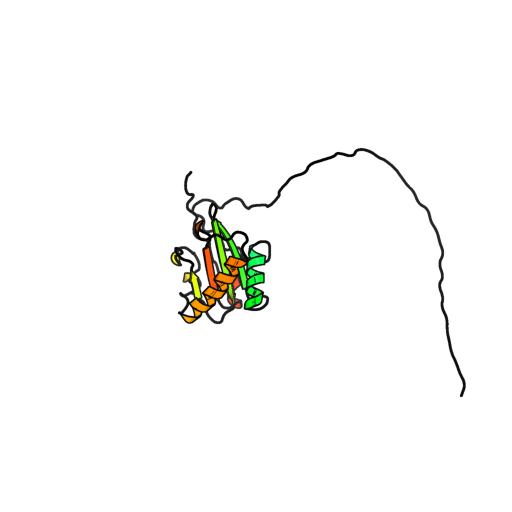 4.719 -2.705 1.00 96.12 122 ALA A C 1
ATOM 859 O O . ALA A 1 122 ? 14.367 5.475 -1.861 1.00 96.12 122 ALA A O 1
ATOM 860 N N . SER A 1 123 ? 14.298 4.727 -3.977 1.00 95.62 123 SER A N 1
ATOM 861 C CA . SER A 1 123 ? 15.151 5.796 -4.514 1.00 95.62 123 SER A CA 1
ATOM 862 C C . SER A 1 123 ? 14.409 7.142 -4.460 1.00 95.62 123 SER A C 1
ATOM 864 O O . SER A 1 123 ? 13.188 7.140 -4.311 1.00 95.62 123 SER A O 1
ATOM 866 N N . PRO A 1 124 ? 15.069 8.300 -4.637 1.00 93.88 124 PRO A N 1
ATOM 867 C CA . PRO A 1 124 ? 14.375 9.594 -4.643 1.00 93.88 124 PRO A CA 1
ATOM 868 C C . PRO A 1 124 ? 13.182 9.669 -5.617 1.00 93.88 124 PRO A C 1
ATOM 870 O O . PRO A 1 124 ? 12.122 10.192 -5.266 1.00 93.88 124 PRO A O 1
ATOM 873 N N . ASP A 1 125 ? 13.310 9.080 -6.808 1.00 90.44 125 ASP A N 1
ATOM 874 C CA . ASP A 1 125 ? 12.220 9.013 -7.791 1.00 90.44 125 ASP A CA 1
ATOM 875 C C . ASP A 1 125 ? 11.118 8.029 -7.369 1.00 90.44 125 ASP A C 1
ATOM 877 O O . ASP A 1 125 ? 9.921 8.311 -7.501 1.00 90.44 125 ASP A O 1
ATOM 881 N N . GLY A 1 126 ? 11.515 6.893 -6.787 1.00 92.88 126 GLY A N 1
ATOM 882 C CA . GLY A 1 126 ? 10.592 5.927 -6.197 1.00 92.88 126 GLY A CA 1
ATOM 883 C C . GLY A 1 126 ? 9.807 6.517 -5.024 1.00 92.88 126 GLY A C 1
ATOM 884 O O . GLY A 1 126 ? 8.604 6.306 -4.937 1.00 92.88 126 GLY A O 1
ATOM 885 N N . ALA A 1 127 ? 10.450 7.318 -4.172 1.00 94.31 127 ALA A N 1
ATOM 886 C CA . ALA A 1 127 ? 9.842 7.979 -3.021 1.00 94.31 127 ALA A CA 1
ATOM 887 C C . ALA A 1 127 ? 8.832 9.048 -3.456 1.00 94.31 127 ALA A C 1
ATOM 889 O O . ALA A 1 127 ? 7.759 9.167 -2.869 1.00 94.31 127 ALA A O 1
ATOM 890 N N . ARG A 1 128 ? 9.115 9.784 -4.541 1.00 95.06 128 ARG A N 1
ATOM 891 C CA . ARG A 1 128 ? 8.140 10.710 -5.141 1.00 95.06 128 ARG A CA 1
ATOM 892 C C . ARG A 1 128 ? 6.888 9.969 -5.610 1.00 95.06 128 ARG A C 1
ATOM 894 O O . ARG A 1 128 ? 5.774 10.401 -5.321 1.00 95.06 128 ARG A O 1
ATOM 901 N N . THR A 1 129 ? 7.077 8.843 -6.293 1.00 94.56 129 THR A N 1
ATOM 902 C CA . THR A 1 129 ? 5.977 7.992 -6.772 1.00 94.56 129 THR A CA 1
ATOM 903 C C . THR A 1 129 ? 5.199 7.383 -5.604 1.00 94.56 129 THR A C 1
ATOM 905 O O . THR A 1 129 ? 3.974 7.470 -5.553 1.00 94.56 129 THR A O 1
ATOM 908 N N . ALA A 1 130 ? 5.898 6.849 -4.604 1.00 96.00 130 ALA A N 1
ATOM 909 C CA . ALA A 1 130 ? 5.290 6.325 -3.389 1.00 96.00 130 ALA A CA 1
ATOM 910 C C . ALA A 1 130 ? 4.527 7.409 -2.609 1.00 96.00 130 ALA A C 1
ATOM 912 O O . ALA A 1 130 ? 3.462 7.133 -2.061 1.00 96.00 130 ALA A O 1
ATOM 913 N N . GLY A 1 131 ? 4.991 8.661 -2.639 1.00 96.44 131 GLY A N 1
ATOM 914 C CA . GLY A 1 131 ? 4.273 9.817 -2.105 1.00 96.44 131 GLY A CA 1
ATOM 915 C C . GLY A 1 131 ? 2.896 10.028 -2.743 1.00 96.44 131 GLY A C 1
ATOM 916 O O . GLY A 1 131 ? 1.949 10.377 -2.036 1.00 96.44 131 GLY A O 1
ATOM 917 N N . ILE A 1 132 ? 2.747 9.748 -4.043 1.00 97.25 132 ILE A N 1
ATOM 918 C CA . ILE A 1 132 ? 1.445 9.771 -4.731 1.00 97.25 132 ILE A CA 1
ATOM 919 C C . ILE A 1 132 ? 0.554 8.649 -4.194 1.00 97.25 132 ILE A C 1
ATOM 921 O O . ILE A 1 132 ? -0.579 8.911 -3.790 1.00 97.25 132 ILE A O 1
ATOM 925 N N . TYR A 1 133 ? 1.063 7.415 -4.125 1.00 98.12 133 TYR A N 1
ATOM 926 C CA . TYR A 1 133 ? 0.293 6.267 -3.628 1.00 98.12 133 TYR A CA 1
ATOM 927 C C . TYR A 1 133 ? -0.154 6.458 -2.180 1.00 98.12 133 TYR A C 1
ATOM 929 O O . TYR A 1 133 ? -1.311 6.216 -1.840 1.00 98.12 133 TYR A O 1
ATOM 937 N N . ARG A 1 134 ? 0.735 6.986 -1.342 1.00 97.62 134 ARG A N 1
ATOM 938 C CA . ARG A 1 134 ? 0.429 7.399 0.023 1.00 97.62 134 ARG A CA 1
ATOM 939 C C . ARG A 1 134 ? -0.683 8.441 0.050 1.00 97.62 134 ARG A C 1
ATOM 941 O O . ARG A 1 134 ? -1.656 8.252 0.771 1.00 97.62 134 ARG A O 1
ATOM 948 N N . ALA A 1 135 ? -0.583 9.516 -0.730 1.00 97.50 135 ALA A N 1
ATOM 949 C CA . ALA A 1 135 ? -1.611 10.558 -0.761 1.00 97.50 135 ALA A CA 1
ATOM 950 C C . ALA A 1 135 ? -2.984 10.012 -1.193 1.00 97.50 135 ALA A C 1
ATOM 952 O O . ALA A 1 135 ? -4.005 10.388 -0.616 1.00 97.50 135 ALA A O 1
ATOM 953 N N . VAL A 1 136 ? -3.012 9.096 -2.166 1.00 98.31 136 VAL A N 1
ATOM 954 C CA . VAL A 1 136 ? -4.232 8.397 -2.598 1.00 98.31 136 VAL A CA 1
ATOM 955 C C . VAL A 1 136 ? -4.799 7.547 -1.463 1.00 98.31 136 VAL A C 1
ATOM 957 O O . VAL A 1 136 ? -5.976 7.680 -1.134 1.00 98.31 136 VAL A O 1
ATOM 960 N N . ALA A 1 137 ? -3.961 6.740 -0.810 1.00 97.88 137 ALA A N 1
ATOM 961 C CA . ALA A 1 137 ? -4.374 5.899 0.306 1.00 97.88 137 ALA A CA 1
ATOM 962 C C . ALA A 1 137 ? -4.957 6.723 1.464 1.00 97.88 137 ALA A C 1
ATOM 964 O O . ALA A 1 137 ? -6.028 6.398 1.970 1.00 97.88 137 ALA A O 1
ATOM 965 N N . ARG A 1 138 ? -4.303 7.834 1.832 1.00 96.75 138 ARG A N 1
ATOM 966 C CA . ARG A 1 138 ? -4.773 8.755 2.880 1.00 96.75 138 ARG A CA 1
ATOM 967 C C . ARG A 1 138 ? -6.163 9.310 2.575 1.00 96.75 138 ARG A C 1
ATOM 969 O O . ARG A 1 138 ? -7.013 9.334 3.455 1.00 96.75 138 ARG A O 1
ATOM 976 N N . ARG A 1 139 ? -6.412 9.721 1.328 1.00 97.00 139 ARG A N 1
ATOM 977 C CA . ARG A 1 139 ? -7.719 10.251 0.893 1.00 97.00 139 ARG A CA 1
ATOM 978 C C . ARG A 1 139 ? -8.810 9.183 0.839 1.00 97.00 139 ARG A C 1
ATOM 980 O O . ARG A 1 139 ? -9.976 9.504 1.035 1.00 97.00 139 ARG A O 1
ATOM 987 N N . ALA A 1 140 ? -8.441 7.938 0.544 1.00 96.81 140 ALA A N 1
ATOM 988 C CA . ALA A 1 140 ? -9.381 6.829 0.432 1.00 96.81 140 ALA A CA 1
ATOM 989 C C . ALA A 1 140 ? -9.817 6.266 1.794 1.00 96.81 140 ALA A C 1
ATOM 991 O O . ALA A 1 140 ? -10.869 5.635 1.883 1.00 96.81 140 ALA A O 1
ATOM 992 N N . VAL A 1 141 ? -9.034 6.487 2.855 1.00 93.69 141 VAL A N 1
ATOM 993 C CA . VAL A 1 141 ? -9.407 6.092 4.215 1.00 93.69 141 VAL A CA 1
ATOM 994 C C . VAL A 1 141 ? -10.311 7.160 4.842 1.00 93.69 141 VAL A C 1
ATOM 996 O O . VAL A 1 141 ? -9.860 8.285 5.062 1.00 93.69 141 VAL A O 1
ATOM 999 N N . PRO A 1 142 ? -11.568 6.827 5.199 1.00 86.12 142 PRO A N 1
ATOM 1000 C CA . PRO A 1 142 ? -12.431 7.757 5.914 1.00 86.12 142 PRO A CA 1
ATOM 1001 C C . PRO A 1 142 ? -11.809 8.165 7.248 1.00 86.12 142 PRO A C 1
ATOM 1003 O O . PRO A 1 142 ? -11.286 7.315 7.974 1.00 86.12 142 PRO A O 1
ATOM 1006 N N . GLU A 1 143 ? -11.895 9.459 7.556 1.00 89.31 143 GLU A N 1
ATOM 1007 C CA . GLU A 1 143 ? -11.416 10.049 8.812 1.00 89.31 143 GLU A CA 1
ATOM 1008 C C . GLU A 1 143 ? -9.916 9.841 9.079 1.00 89.31 143 GLU A C 1
ATOM 1010 O O . GLU A 1 143 ? -9.502 9.873 10.238 1.00 89.31 143 GLU A O 1
ATOM 1015 N N . PHE A 1 144 ? -9.099 9.634 8.036 1.00 93.81 144 PHE A N 1
ATOM 1016 C CA . PHE A 1 144 ? -7.648 9.516 8.181 1.00 93.81 144 PHE A CA 1
ATOM 1017 C C . PHE A 1 144 ? -7.065 10.746 8.889 1.00 93.81 144 PHE A C 1
ATOM 1019 O O . PHE A 1 144 ? -7.285 11.884 8.472 1.00 93.81 144 PHE A O 1
ATOM 1026 N N . ASN A 1 145 ? -6.315 10.517 9.966 1.00 93.88 145 ASN A N 1
ATOM 1027 C CA . ASN A 1 145 ? -5.765 11.569 10.807 1.00 93.88 145 ASN A CA 1
ATOM 1028 C C . ASN A 1 145 ? -4.343 11.234 11.283 1.00 93.88 145 ASN A C 1
ATOM 1030 O O . ASN A 1 145 ? -4.126 10.440 12.201 1.00 93.88 145 ASN A O 1
ATOM 1034 N N . GLU A 1 146 ? -3.364 11.922 10.698 1.00 92.44 146 GLU A N 1
ATOM 1035 C CA . GLU A 1 146 ? -1.940 11.762 11.019 1.00 92.44 146 GLU A CA 1
ATOM 1036 C C . GLU A 1 146 ? -1.616 12.156 12.464 1.00 92.44 146 GLU A C 1
ATOM 1038 O O . GLU A 1 146 ? -0.775 11.515 13.101 1.00 92.44 146 GLU A O 1
ATOM 1043 N N . LEU A 1 147 ? -2.307 13.164 13.006 1.00 91.62 147 LEU A N 1
ATOM 1044 C CA . LEU A 1 147 ? -2.115 13.634 14.381 1.00 91.62 147 LEU A CA 1
ATOM 1045 C C . LEU A 1 147 ? -2.605 12.605 15.403 1.00 91.62 147 LEU A C 1
ATOM 1047 O O . LEU A 1 147 ? -2.036 12.493 16.483 1.00 91.62 147 LEU A O 1
ATOM 1051 N N . ARG A 1 148 ? -3.618 11.809 15.042 1.00 90.69 148 ARG A N 1
ATOM 1052 C CA . ARG A 1 148 ? -4.082 10.673 15.850 1.00 90.69 148 ARG A CA 1
ATOM 1053 C C . ARG A 1 148 ? -3.160 9.460 15.736 1.00 90.69 148 ARG A C 1
ATOM 1055 O O . ARG A 1 148 ? -3.345 8.505 16.476 1.00 90.69 148 ARG A O 1
ATOM 1062 N N . GLY A 1 149 ? -2.174 9.476 14.842 1.00 91.62 149 GLY A N 1
ATOM 1063 C CA . GLY A 1 149 ? -1.250 8.360 14.643 1.00 91.62 149 GLY A CA 1
ATOM 1064 C C . GLY A 1 149 ? -1.596 7.459 13.460 1.00 91.62 149 GLY A C 1
ATOM 1065 O O . GLY A 1 149 ? -1.034 6.368 13.366 1.00 91.62 149 GLY A O 1
ATOM 1066 N N . ASP A 1 150 ? -2.493 7.879 12.559 1.00 94.44 150 ASP A N 1
ATOM 1067 C CA . ASP A 1 150 ? -2.747 7.119 11.334 1.00 94.44 150 ASP A CA 1
ATOM 1068 C C . ASP A 1 150 ? -1.519 7.187 10.419 1.00 94.44 150 ASP A C 1
ATOM 1070 O O . ASP A 1 150 ? -0.888 8.240 10.277 1.00 94.44 150 ASP A O 1
ATOM 1074 N N . ARG A 1 151 ? -1.132 6.050 9.840 1.00 95.50 151 ARG A N 1
ATOM 1075 C CA . ARG A 1 151 ? 0.119 5.915 9.080 1.00 95.50 151 ARG A CA 1
ATOM 1076 C C . ARG A 1 151 ? -0.070 5.048 7.847 1.00 95.50 151 ARG A C 1
ATOM 1078 O O . ARG A 1 151 ? -0.875 4.118 7.852 1.00 95.50 151 ARG A O 1
ATOM 1085 N N . VAL A 1 152 ? 0.705 5.333 6.810 1.00 97.62 152 VAL A N 1
ATOM 1086 C CA . VAL A 1 152 ? 0.741 4.579 5.558 1.00 97.62 152 VAL A CA 1
ATOM 1087 C C . VAL A 1 152 ? 2.156 4.069 5.284 1.00 97.62 152 VAL A C 1
ATOM 1089 O O . VAL A 1 152 ? 3.116 4.836 5.250 1.00 97.62 152 VAL A O 1
ATOM 1092 N N . LEU A 1 153 ? 2.263 2.769 5.029 1.00 97.69 153 LEU A N 1
ATOM 1093 C CA . LEU A 1 153 ? 3.406 2.120 4.397 1.00 97.69 153 LEU A CA 1
ATOM 1094 C C . LEU A 1 153 ? 3.051 1.836 2.936 1.00 97.69 153 LEU A C 1
ATOM 1096 O O . LEU A 1 153 ? 1.991 1.279 2.645 1.00 97.69 153 LEU A O 1
ATOM 1100 N N . VAL A 1 154 ? 3.961 2.179 2.031 1.00 98.56 154 VAL A N 1
ATOM 1101 C CA . VAL A 1 154 ? 3.864 1.855 0.609 1.00 98.56 154 VAL A CA 1
ATOM 1102 C C . VAL A 1 154 ? 4.893 0.788 0.281 1.00 98.56 154 VAL A C 1
ATOM 1104 O O . VAL A 1 154 ? 6.076 0.958 0.562 1.00 98.56 154 VAL A O 1
ATOM 1107 N N . LEU A 1 155 ? 4.440 -0.290 -0.343 1.00 98.50 155 LEU A N 1
ATOM 1108 C CA . LEU A 1 155 ? 5.264 -1.350 -0.898 1.00 98.50 155 LEU A CA 1
ATOM 1109 C C . LEU A 1 155 ? 5.059 -1.391 -2.402 1.00 98.50 155 LEU A C 1
ATOM 1111 O O . LEU A 1 155 ? 3.929 -1.376 -2.885 1.00 98.50 155 LEU A O 1
ATOM 1115 N N . VAL A 1 156 ? 6.151 -1.491 -3.142 1.00 98.25 156 VAL A N 1
ATOM 1116 C CA . VAL A 1 156 ? 6.115 -1.778 -4.571 1.00 98.25 156 VAL A CA 1
ATOM 1117 C C . VAL A 1 156 ? 6.922 -3.034 -4.807 1.00 98.25 156 VAL A C 1
ATOM 1119 O O . VAL A 1 156 ? 8.043 -3.138 -4.313 1.00 98.25 156 VAL A O 1
ATOM 1122 N N . CYS A 1 157 ? 6.327 -4.010 -5.485 1.00 97.25 157 CYS A N 1
ATOM 1123 C CA . CYS A 1 157 ? 6.985 -5.260 -5.855 1.00 97.25 157 CYS A CA 1
ATOM 1124 C C . CYS A 1 157 ? 6.235 -5.956 -6.993 1.00 97.25 157 CYS A C 1
ATOM 1126 O O . CYS A 1 157 ? 5.022 -5.747 -7.120 1.00 97.25 157 CYS A O 1
ATOM 1128 N N . PRO A 1 158 ? 6.915 -6.812 -7.778 1.00 97.88 158 PRO A N 1
ATOM 1129 C CA . PRO A 1 158 ? 6.270 -7.536 -8.861 1.00 97.88 158 PRO A CA 1
ATOM 1130 C C . PRO A 1 158 ? 5.079 -8.349 -8.358 1.00 97.88 158 PRO A C 1
ATOM 1132 O O . PRO A 1 158 ? 5.196 -9.127 -7.408 1.00 97.88 158 PRO A O 1
ATOM 1135 N N . ARG A 1 159 ? 3.936 -8.217 -9.033 1.00 97.50 159 ARG A N 1
ATOM 1136 C CA . ARG A 1 159 ? 2.687 -8.893 -8.654 1.00 97.50 159 ARG A CA 1
ATOM 1137 C C . ARG A 1 159 ? 2.810 -10.407 -8.513 1.00 97.50 159 ARG A C 1
ATOM 1139 O O . ARG A 1 159 ? 2.162 -11.000 -7.653 1.00 97.50 159 ARG A O 1
ATOM 1146 N N . ALA A 1 160 ? 3.654 -11.032 -9.330 1.00 97.25 160 ALA A N 1
ATOM 1147 C CA . ALA A 1 160 ? 3.912 -12.469 -9.270 1.00 97.25 160 ALA A CA 1
ATOM 1148 C C . ALA A 1 160 ? 4.470 -12.928 -7.909 1.00 97.25 160 ALA A C 1
ATOM 1150 O O . ALA A 1 160 ? 4.305 -14.088 -7.541 1.00 97.25 160 ALA A O 1
ATOM 1151 N N . GLU A 1 161 ? 5.103 -12.031 -7.152 1.00 96.81 161 GLU A N 1
ATOM 1152 C CA . GLU A 1 161 ? 5.739 -12.354 -5.876 1.00 96.81 161 GLU A CA 1
ATOM 1153 C C . GLU A 1 161 ? 4.815 -12.169 -4.670 1.00 96.81 161 GLU A C 1
ATOM 1155 O O . GLU A 1 161 ? 5.102 -12.706 -3.601 1.00 96.81 161 GLU A O 1
ATOM 1160 N N . TRP A 1 162 ? 3.693 -11.456 -4.822 1.00 95.88 162 TRP A N 1
ATOM 1161 C CA . TRP A 1 162 ? 2.799 -11.119 -3.709 1.00 95.88 162 TRP A CA 1
ATOM 1162 C C . TRP A 1 162 ? 2.345 -12.328 -2.875 1.00 95.88 162 TRP A C 1
ATOM 1164 O O . TRP A 1 162 ? 2.384 -12.219 -1.649 1.00 95.88 162 TRP A O 1
ATOM 1174 N N . PRO A 1 163 ? 1.969 -13.487 -3.462 1.00 94.50 163 PRO A N 1
ATOM 1175 C CA . PRO A 1 163 ? 1.528 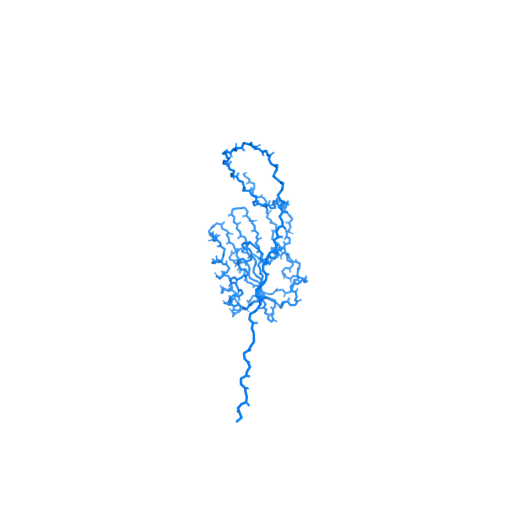-14.644 -2.678 1.00 94.50 163 PRO A CA 1
ATOM 1176 C C . PRO A 1 163 ? 2.622 -15.257 -1.792 1.00 94.50 163 PRO A C 1
ATOM 1178 O O . PRO A 1 163 ? 2.305 -15.960 -0.837 1.00 94.50 163 PRO A O 1
ATOM 1181 N N . GLY A 1 164 ? 3.901 -15.018 -2.107 1.00 92.00 164 GLY A N 1
ATOM 1182 C CA . GLY A 1 164 ? 5.042 -15.530 -1.343 1.00 92.00 164 GLY A CA 1
ATOM 1183 C C . GLY A 1 164 ? 5.478 -14.622 -0.192 1.00 92.00 164 GLY A C 1
ATOM 1184 O O . GLY A 1 164 ? 6.353 -14.995 0.589 1.00 92.00 164 GLY A O 1
ATOM 1185 N N . LEU A 1 165 ? 4.899 -13.426 -0.074 1.00 93.81 165 LEU A N 1
ATOM 1186 C CA . LEU A 1 165 ? 5.291 -12.459 0.943 1.00 93.81 165 LEU A CA 1
ATOM 1187 C C . LEU A 1 165 ? 4.651 -12.786 2.297 1.00 93.81 165 LEU A C 1
ATOM 1189 O O . LEU A 1 165 ? 3.433 -12.847 2.435 1.00 93.81 165 LEU A O 1
ATOM 1193 N N . SER A 1 166 ? 5.486 -12.920 3.327 1.00 93.56 166 SER A N 1
ATOM 1194 C CA . SER A 1 166 ? 5.058 -13.152 4.715 1.00 93.56 166 SER A CA 1
ATOM 1195 C C . SER A 1 166 ? 5.147 -11.872 5.550 1.00 93.56 166 SER A C 1
ATOM 1197 O O . SER A 1 166 ? 5.859 -11.813 6.551 1.00 93.56 166 SER A O 1
ATOM 1199 N N . LEU A 1 167 ? 4.446 -10.823 5.117 1.00 95.19 167 LEU A N 1
ATOM 1200 C CA . LEU A 1 167 ? 4.469 -9.515 5.776 1.00 95.19 167 LEU A CA 1
ATOM 1201 C C . LEU A 1 167 ? 3.611 -9.503 7.038 1.00 95.19 167 LEU A C 1
ATOM 1203 O O . LEU A 1 167 ? 2.485 -10.011 7.050 1.00 95.19 167 LEU A O 1
ATOM 1207 N N . ARG A 1 168 ? 4.121 -8.872 8.098 1.00 95.31 168 ARG A N 1
ATOM 1208 C CA . ARG A 1 168 ? 3.411 -8.759 9.375 1.00 95.31 168 ARG A CA 1
ATOM 1209 C C . ARG A 1 168 ? 3.416 -7.340 9.921 1.00 95.31 168 ARG A C 1
ATOM 1211 O O . ARG A 1 168 ? 4.410 -6.618 9.815 1.00 95.31 168 ARG A O 1
ATOM 1218 N N . TRP A 1 169 ? 2.308 -6.977 10.554 1.00 93.75 169 TRP A N 1
ATOM 1219 C CA . TRP A 1 169 ? 2.190 -5.763 11.343 1.00 93.75 169 TRP A CA 1
ATOM 1220 C C . TRP A 1 169 ? 3.145 -5.806 12.539 1.00 93.75 169 TRP A C 1
ATOM 1222 O O . TRP A 1 169 ? 3.403 -6.884 13.091 1.00 93.75 169 TRP A O 1
ATOM 1232 N N . PRO A 1 170 ? 3.673 -4.654 12.975 1.00 89.62 170 PRO A N 1
ATOM 1233 C CA . PRO A 1 170 ? 4.466 -4.593 14.190 1.00 89.62 170 PRO A CA 1
ATOM 1234 C C . PRO A 1 170 ? 3.630 -4.984 15.403 1.00 89.62 170 PRO A C 1
ATOM 1236 O O . PRO A 1 170 ? 2.418 -4.769 15.440 1.00 89.62 170 PRO A O 1
ATOM 1239 N N . ALA A 1 171 ? 4.290 -5.568 16.400 1.00 81.50 171 ALA A N 1
ATOM 1240 C CA . ALA A 1 171 ? 3.628 -5.905 17.648 1.00 81.50 171 ALA A CA 1
ATOM 1241 C C . ALA A 1 171 ? 3.134 -4.610 18.303 1.00 81.50 171 ALA A C 1
ATOM 1243 O O . ALA A 1 171 ? 3.930 -3.721 18.606 1.00 81.50 171 ALA A O 1
ATOM 1244 N N . VAL A 1 172 ? 1.825 -4.506 18.519 1.00 70.38 172 VAL A N 1
ATOM 1245 C CA . VAL A 1 172 ? 1.265 -3.403 19.296 1.00 70.38 172 VAL A CA 1
ATOM 1246 C C . VAL A 1 172 ? 1.523 -3.742 20.759 1.00 70.38 172 VAL A C 1
ATOM 1248 O O . VAL A 1 172 ? 0.968 -4.706 21.292 1.00 70.38 172 VAL A O 1
ATOM 1251 N N . THR A 1 173 ? 2.417 -3.004 21.413 1.00 57.84 173 THR A N 1
ATOM 1252 C CA . THR A 1 173 ? 2.510 -3.050 22.871 1.00 57.84 173 THR A CA 1
ATOM 1253 C C . THR A 1 173 ? 1.204 -2.494 23.414 1.00 57.84 173 THR A C 1
ATOM 1255 O O . THR A 1 173 ? 0.815 -1.381 23.068 1.00 57.84 173 THR A O 1
ATOM 1258 N N . ALA A 1 174 ? 0.493 -3.285 24.221 1.00 46.41 174 ALA A N 1
ATOM 1259 C CA . ALA A 1 174 ? -0.682 -2.801 24.927 1.00 46.41 174 ALA A CA 1
ATOM 1260 C C . ALA A 1 174 ? -0.244 -1.605 25.776 1.00 46.41 174 ALA A C 1
ATOM 1262 O O . ALA A 1 174 ? 0.435 -1.767 26.789 1.00 46.41 174 ALA A O 1
ATOM 1263 N N . THR A 1 175 ? -0.571 -0.395 25.335 1.00 44.19 175 THR A N 1
ATOM 1264 C CA . THR A 1 175 ? -0.454 0.785 26.175 1.00 44.19 175 THR A CA 1
ATOM 1265 C C . THR A 1 175 ? -1.474 0.606 27.290 1.00 44.19 175 THR A C 1
ATOM 1267 O O . THR A 1 175 ? -2.685 0.642 27.064 1.00 44.19 175 THR A O 1
ATOM 1270 N N . GLY A 1 176 ? -0.959 0.282 28.478 1.00 37.22 176 GLY A N 1
ATOM 1271 C CA . GLY A 1 176 ? -1.737 0.192 29.704 1.00 37.22 176 GLY A CA 1
ATOM 1272 C C . GLY A 1 176 ? -2.542 1.472 29.903 1.00 37.22 176 GLY A C 1
ATOM 1273 O O . GLY A 1 176 ? -2.043 2.567 29.640 1.00 37.22 176 GLY A O 1
ATOM 1274 N N . LYS A 1 177 ? -3.803 1.289 30.295 1.00 32.38 177 LYS A N 1
ATOM 1275 C CA . LYS A 1 177 ? -4.657 2.359 30.810 1.00 32.38 177 LYS A CA 1
ATOM 1276 C C . LYS A 1 177 ? -4.019 3.032 32.017 1.00 32.38 177 LYS A C 1
ATOM 1278 O O . LYS A 1 177 ? -3.380 2.301 32.806 1.00 32.38 177 LYS A O 1
#

Sequence (177 aa):
MRRSTRRKLIVLAALGGCAVAVGLAVLLPRGHGQAGSGSALPPSPPGVREAMAFSSRGAAGLVAAALELVVGQGHAQAALWPVGNSRWVCVMVDGAGKFYDLDLGMSADAFAGLLEGGFKPASPDGARTAGIYRAVARRAVPEFNELRGDRVLVLVCPRAEWPGLSLRWPAVTATGK